Protein AF-A0A662NVF5-F1 (afdb_monomer_lite)

pLDDT: mean 87.71, std 10.78, range [48.75, 97.06]

Secondary structure (DSSP, 8-state):
--HHHHHHHHHHHTTTTS-HHHHHHHHHHHTT--HHHHHHHHHHHHHHHHHHHHHHTHHHHHHHHHHHHHHHHHHHHHHHHHHHHHHHHIIIIIHHHHHHHHT--

Radius of gyration: 16.6 Å; chains: 1; bounding box: 36×20×45 Å

Structure (mmCIF, N/CA/C/O backbone):
data_AF-A0A662NVF5-F1
#
_entry.id   AF-A0A662NVF5-F1
#
loop_
_atom_site.group_PDB
_atom_site.id
_atom_site.type_symbol
_atom_site.label_atom_id
_atom_site.label_alt_id
_atom_site.label_comp_id
_atom_site.label_asym_id
_atom_site.label_entity_id
_atom_site.label_seq_id
_atom_site.pdbx_PDB_ins_code
_atom_site.Cartn_x
_atom_site.Cartn_y
_atom_site.Cartn_z
_atom_site.occupancy
_atom_site.B_iso_or_equiv
_atom_site.auth_seq_id
_atom_site.auth_comp_id
_atom_site.auth_asym_id
_atom_site.auth_atom_id
_atom_site.pdbx_PDB_model_num
ATOM 1 N N . MET A 1 1 ? -0.398 2.066 -21.301 1.00 60.03 1 MET A N 1
ATOM 2 C CA . MET A 1 1 ? -1.695 1.835 -20.621 1.00 60.03 1 MET A CA 1
ATOM 3 C C . MET A 1 1 ? -1.914 2.969 -19.622 1.00 60.03 1 MET A C 1
ATOM 5 O O . MET A 1 1 ? -0.938 3.378 -19.012 1.00 60.03 1 MET A O 1
ATOM 9 N N . GLY A 1 2 ? -3.117 3.540 -19.500 1.00 81.75 2 GLY A N 1
ATOM 10 C CA . GLY A 1 2 ? -3.334 4.720 -18.645 1.00 81.75 2 GLY A CA 1
ATOM 11 C C . GLY A 1 2 ? -3.348 4.384 -17.150 1.00 81.75 2 GLY A C 1
ATOM 12 O O . GLY A 1 2 ? -3.944 3.382 -16.757 1.00 81.75 2 GLY A O 1
ATOM 13 N N . GLU A 1 3 ? -2.754 5.240 -16.315 1.00 81.56 3 GLU A N 1
ATOM 14 C CA . GLU A 1 3 ? -2.723 5.118 -14.843 1.00 81.56 3 GLU A CA 1
ATOM 15 C C . GLU A 1 3 ? -4.121 4.937 -14.225 1.00 81.56 3 GLU A C 1
ATOM 17 O O . GLU A 1 3 ? -4.287 4.229 -13.234 1.00 81.56 3 GLU A O 1
ATOM 22 N N . ILE A 1 4 ? -5.149 5.498 -14.869 1.00 89.19 4 ILE A N 1
ATOM 23 C CA . ILE A 1 4 ? -6.560 5.352 -14.488 1.00 89.19 4 ILE A CA 1
ATOM 24 C C . ILE A 1 4 ? -7.005 3.883 -14.516 1.00 89.19 4 ILE A C 1
ATOM 26 O O . ILE A 1 4 ? -7.738 3.446 -13.627 1.00 89.19 4 ILE A O 1
ATOM 30 N N . LEU A 1 5 ? -6.561 3.101 -15.508 1.00 91.94 5 LEU A N 1
ATOM 31 C CA . LEU A 1 5 ? -6.908 1.683 -15.596 1.00 91.94 5 LEU A CA 1
ATOM 32 C C . LEU A 1 5 ? -6.237 0.898 -14.469 1.00 91.94 5 LEU A C 1
ATOM 34 O O . LEU A 1 5 ? -6.914 0.144 -13.776 1.00 91.94 5 LEU A O 1
ATOM 38 N N . LEU A 1 6 ? -4.932 1.102 -14.260 1.00 93.00 6 LEU A N 1
ATOM 39 C CA . LEU A 1 6 ? -4.186 0.423 -13.196 1.00 93.00 6 LEU A CA 1
ATOM 40 C C . LEU A 1 6 ? -4.755 0.764 -11.815 1.00 93.00 6 LEU A C 1
ATOM 42 O O . LEU A 1 6 ? -4.940 -0.130 -10.995 1.00 93.00 6 LEU A O 1
ATOM 46 N N . GLY A 1 7 ? -5.110 2.030 -11.580 1.00 93.00 7 GLY A N 1
ATOM 47 C CA . GLY A 1 7 ? -5.758 2.458 -10.342 1.00 93.00 7 GLY A CA 1
ATOM 48 C C . GLY A 1 7 ? -7.153 1.859 -10.158 1.00 93.00 7 GLY A C 1
ATOM 49 O O . GLY A 1 7 ? -7.507 1.463 -9.050 1.00 93.00 7 GLY A O 1
ATOM 50 N N . SER A 1 8 ? -7.929 1.722 -11.238 1.00 94.12 8 SER A N 1
ATOM 51 C CA . SER A 1 8 ? -9.241 1.060 -11.193 1.00 94.12 8 SER A CA 1
ATOM 52 C C . SER A 1 8 ? -9.111 -0.430 -10.871 1.00 94.12 8 SER A C 1
ATOM 54 O O . SER A 1 8 ? -9.865 -0.947 -10.050 1.00 94.12 8 SER A O 1
ATOM 56 N N . VAL A 1 9 ? -8.129 -1.112 -11.473 1.00 94.94 9 VAL A N 1
ATOM 57 C CA . VAL A 1 9 ? -7.818 -2.520 -11.189 1.00 94.94 9 VAL A CA 1
ATOM 58 C C . VAL A 1 9 ? -7.362 -2.685 -9.741 1.00 94.94 9 VAL A C 1
ATOM 60 O O . VAL A 1 9 ? -7.940 -3.502 -9.031 1.00 94.94 9 VAL A O 1
ATOM 63 N N . GLN A 1 10 ? -6.407 -1.874 -9.271 1.00 95.38 10 GLN A N 1
ATOM 64 C CA . GLN A 1 10 ? -5.959 -1.891 -7.874 1.00 95.38 10 GLN A CA 1
ATOM 65 C C . GLN A 1 10 ? -7.140 -1.697 -6.920 1.00 95.38 10 GLN A C 1
ATOM 67 O O . GLN A 1 10 ? -7.341 -2.486 -6.002 1.00 95.38 10 GLN A O 1
ATOM 72 N N . GLY A 1 11 ? -7.955 -0.669 -7.169 1.00 94.00 11 GLY A N 1
ATOM 73 C CA . GLY A 1 11 ? -9.097 -0.327 -6.332 1.00 94.00 11 GLY A CA 1
ATOM 74 C C . GLY A 1 11 ? -10.188 -1.393 -6.317 1.00 94.00 11 GLY A C 1
ATOM 75 O O . GLY A 1 11 ? -10.837 -1.550 -5.291 1.00 94.00 11 GLY A O 1
ATOM 76 N N . ALA A 1 12 ? -10.400 -2.130 -7.409 1.00 94.94 12 ALA A N 1
ATOM 77 C CA . ALA A 1 12 ? -11.364 -3.227 -7.453 1.00 94.94 12 ALA A CA 1
ATOM 78 C C . ALA A 1 12 ? -10.831 -4.492 -6.763 1.00 94.94 12 ALA A C 1
ATOM 80 O O . ALA A 1 12 ? -11.550 -5.122 -5.987 1.00 94.94 12 ALA A O 1
ATOM 81 N N . LEU A 1 13 ? -9.574 -4.852 -7.038 1.00 95.94 13 LEU A N 1
ATOM 82 C CA . LEU A 1 13 ? -8.969 -6.089 -6.548 1.00 95.94 13 LEU A CA 1
ATOM 83 C C . LEU A 1 13 ? -8.608 -6.039 -5.063 1.00 95.94 13 LEU A C 1
ATOM 85 O O . LEU A 1 13 ? -8.589 -7.090 -4.439 1.00 95.94 13 LEU A O 1
ATOM 89 N N . GLU A 1 14 ? -8.390 -4.856 -4.481 1.00 94.31 14 GLU A N 1
ATOM 90 C CA . GLU A 1 14 ? -8.077 -4.703 -3.050 1.00 94.31 14 GLU A CA 1
ATOM 91 C C . GLU A 1 14 ? -9.126 -5.340 -2.120 1.00 94.31 14 GLU A C 1
ATOM 93 O O . GLU A 1 14 ? -8.819 -5.761 -1.008 1.00 94.31 14 GLU A O 1
ATOM 98 N N . TRP A 1 15 ? -10.381 -5.427 -2.563 1.00 92.31 15 TRP A N 1
ATOM 99 C CA . TRP A 1 15 ? -11.484 -5.943 -1.746 1.00 92.31 15 TRP A CA 1
ATOM 100 C C . TRP A 1 15 ? -11.695 -7.455 -1.879 1.00 92.31 15 TRP A C 1
ATOM 102 O O . TRP A 1 15 ? -12.578 -8.011 -1.225 1.00 92.31 15 TRP A O 1
ATOM 112 N N . ILE A 1 16 ? -10.918 -8.120 -2.735 1.00 93.31 16 ILE A N 1
ATOM 113 C CA . ILE A 1 16 ? -11.009 -9.554 -3.021 1.00 93.31 16 ILE A CA 1
ATOM 114 C C . ILE A 1 16 ? -9.675 -10.192 -2.597 1.00 93.31 16 ILE A C 1
ATOM 116 O O . ILE A 1 16 ? -8.637 -9.561 -2.771 1.00 93.31 16 ILE A O 1
ATOM 120 N N . PRO A 1 17 ? -9.646 -11.423 -2.042 1.00 88.62 17 PRO A N 1
ATOM 121 C CA . PRO A 1 17 ? -8.409 -12.076 -1.596 1.00 88.62 17 PRO A CA 1
ATOM 122 C C . PRO A 1 17 ? -7.560 -12.577 -2.776 1.00 88.62 17 PRO A C 1
ATOM 124 O O . PRO A 1 17 ? -7.358 -13.773 -2.977 1.00 88.62 17 PRO A O 1
ATOM 127 N N . VAL A 1 18 ? -7.066 -11.635 -3.569 1.00 88.44 18 VAL A N 1
ATOM 128 C CA . VAL A 1 18 ? -6.121 -11.815 -4.667 1.00 88.44 18 VAL A CA 1
ATOM 129 C C . VAL A 1 18 ? -4.979 -10.821 -4.469 1.00 88.44 18 VAL A C 1
ATOM 131 O O . VAL A 1 18 ? -5.175 -9.755 -3.893 1.00 88.44 18 VAL A O 1
ATOM 134 N N . SER A 1 19 ? -3.768 -11.149 -4.922 1.00 90.88 19 SER A N 1
ATOM 135 C CA . SER A 1 19 ? -2.634 -10.215 -4.846 1.00 90.88 19 SER A CA 1
ATOM 136 C C . SER A 1 19 ? -2.846 -9.060 -5.836 1.00 90.88 19 SER A C 1
ATOM 138 O O . SER A 1 19 ? -2.430 -9.145 -6.992 1.00 90.88 19 SER A O 1
ATOM 140 N N . SER A 1 20 ? -3.535 -8.000 -5.398 1.00 92.38 20 SER A N 1
ATOM 141 C CA . SER A 1 20 ? -3.855 -6.815 -6.209 1.00 92.38 20 SER A CA 1
ATOM 142 C C . SER A 1 20 ? -2.587 -6.185 -6.792 1.00 92.38 20 SER A C 1
ATOM 144 O O . SER A 1 20 ? -2.499 -5.968 -8.000 1.00 92.38 20 SER A O 1
ATOM 146 N N . GLU A 1 21 ? -1.561 -6.023 -5.958 1.00 92.25 21 GLU A N 1
ATOM 147 C CA . GLU A 1 21 ? -0.253 -5.488 -6.341 1.00 92.25 21 GLU A CA 1
ATOM 148 C C . GLU A 1 21 ? 0.430 -6.353 -7.407 1.00 92.25 21 GLU A C 1
ATOM 150 O O . GLU A 1 21 ? 0.942 -5.825 -8.391 1.00 92.25 21 GLU A O 1
ATOM 155 N N . GLY A 1 22 ? 0.388 -7.684 -7.267 1.00 91.31 22 GLY A N 1
ATOM 156 C CA . GLY A 1 22 ? 0.956 -8.606 -8.251 1.00 91.31 22 GLY A CA 1
ATOM 157 C C . GLY A 1 22 ? 0.278 -8.490 -9.617 1.00 91.31 22 GLY A C 1
ATOM 158 O O . GLY A 1 22 ? 0.952 -8.463 -10.645 1.00 91.31 22 GLY A O 1
ATOM 159 N N . VAL A 1 23 ? -1.049 -8.349 -9.641 1.00 94.06 23 VAL A N 1
ATOM 160 C CA . VAL A 1 23 ? -1.799 -8.143 -10.889 1.00 94.06 23 VAL A CA 1
ATOM 161 C C . VAL A 1 23 ? -1.446 -6.800 -11.531 1.00 94.06 23 VAL A C 1
ATOM 163 O O . VAL A 1 23 ? -1.215 -6.747 -12.739 1.00 94.06 23 VAL A O 1
ATOM 166 N N . VAL A 1 24 ? -1.342 -5.723 -10.747 1.00 94.81 24 VAL A N 1
ATOM 167 C CA . VAL A 1 24 ? -0.933 -4.406 -11.262 1.00 94.81 24 VAL A CA 1
ATOM 168 C C . VAL A 1 24 ? 0.494 -4.434 -11.808 1.00 94.81 24 VAL A C 1
ATOM 170 O O . VAL A 1 24 ? 0.736 -3.877 -12.878 1.00 94.81 24 VAL A O 1
ATOM 173 N N . VAL A 1 25 ? 1.417 -5.136 -11.142 1.00 93.38 25 VAL A N 1
ATOM 174 C CA . VAL A 1 25 ? 2.790 -5.338 -11.630 1.00 93.38 25 VAL A CA 1
ATOM 175 C C . VAL A 1 25 ? 2.794 -6.080 -12.966 1.00 93.38 25 VAL A C 1
ATOM 177 O O . VAL A 1 25 ? 3.441 -5.628 -13.907 1.00 93.38 25 VAL A O 1
ATOM 180 N N . LEU A 1 26 ? 2.040 -7.177 -13.086 1.00 93.00 26 LEU A N 1
ATOM 181 C CA . LEU A 1 26 ? 1.957 -7.958 -14.326 1.00 93.00 26 LEU A CA 1
ATOM 182 C C . LEU A 1 26 ? 1.399 -7.133 -15.490 1.00 93.00 26 LEU A C 1
ATOM 184 O O . LEU A 1 26 ? 1.982 -7.127 -16.574 1.00 93.00 26 LEU A O 1
ATOM 188 N N . ILE A 1 27 ? 0.309 -6.392 -15.264 1.00 94.00 27 ILE A N 1
ATOM 189 C CA . ILE A 1 27 ? -0.266 -5.505 -16.286 1.00 94.00 27 ILE A CA 1
ATOM 190 C C . ILE A 1 27 ? 0.727 -4.392 -16.645 1.00 94.00 27 ILE A C 1
ATOM 192 O O . ILE A 1 27 ? 0.845 -4.039 -17.819 1.00 94.00 27 ILE A O 1
ATOM 196 N N . GLY A 1 28 ? 1.452 -3.852 -15.661 1.00 92.69 28 GLY A N 1
ATOM 197 C CA . GLY A 1 28 ? 2.498 -2.850 -15.861 1.00 92.69 28 GLY A CA 1
ATOM 198 C C . GLY A 1 28 ? 3.619 -3.350 -16.771 1.00 92.69 28 GLY A C 1
ATOM 199 O O . GLY A 1 28 ? 3.925 -2.699 -17.769 1.00 92.69 28 GLY A O 1
ATOM 200 N N . ILE A 1 29 ? 4.160 -4.536 -16.489 1.00 92.12 29 ILE A N 1
ATOM 201 C CA . ILE A 1 29 ? 5.214 -5.168 -17.298 1.00 92.12 29 ILE A CA 1
ATOM 202 C C . ILE A 1 29 ? 4.711 -5.479 -18.711 1.00 92.12 29 ILE A C 1
ATOM 204 O O . ILE A 1 29 ? 5.375 -5.143 -19.688 1.00 92.12 29 ILE A O 1
ATOM 208 N N . TRP A 1 30 ? 3.503 -6.036 -18.857 1.00 91.94 30 TRP A N 1
ATOM 209 C CA . TRP A 1 30 ? 2.886 -6.246 -20.177 1.00 91.94 30 TRP A CA 1
ATOM 210 C C . TRP A 1 30 ? 2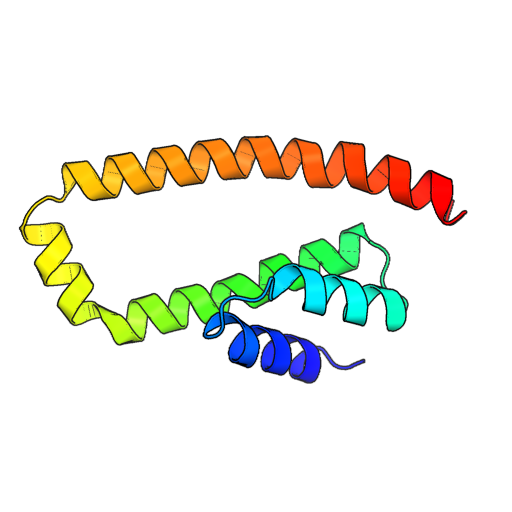.618 -4.947 -20.939 1.00 91.94 30 TRP A C 1
ATOM 212 O O . TRP A 1 30 ? 2.539 -4.954 -22.164 1.00 91.94 30 TRP A O 1
ATOM 222 N N . SER A 1 31 ? 2.500 -3.830 -20.224 1.00 90.00 31 SER A N 1
ATOM 223 C CA . SER A 1 31 ? 2.372 -2.494 -20.806 1.00 90.00 31 SER A CA 1
ATOM 224 C C . SER A 1 31 ? 3.721 -1.841 -21.129 1.00 90.00 31 SER A C 1
ATOM 226 O O . SER A 1 31 ? 3.722 -0.703 -21.597 1.00 90.00 31 SER A O 1
ATOM 228 N N . GLY A 1 32 ? 4.838 -2.536 -20.888 1.00 89.12 32 GLY A N 1
ATOM 229 C CA . GLY A 1 32 ? 6.196 -2.081 -21.187 1.00 89.12 32 GLY A CA 1
ATOM 230 C C . GLY A 1 32 ? 6.923 -1.378 -20.038 1.00 89.12 32 GLY A C 1
ATOM 231 O O . GLY A 1 32 ? 7.994 -0.830 -20.278 1.00 89.12 32 GLY A O 1
ATOM 232 N N . LEU A 1 33 ? 6.376 -1.366 -18.816 1.00 89.12 33 LEU A N 1
ATOM 233 C CA . LEU A 1 33 ? 7.107 -0.863 -17.648 1.00 89.12 33 LEU A CA 1
ATOM 234 C C . LEU A 1 33 ? 8.210 -1.846 -17.250 1.00 89.12 33 LEU A C 1
ATOM 236 O O . LEU A 1 33 ? 8.006 -3.063 -17.273 1.00 89.12 33 LEU A O 1
ATOM 240 N N . SER A 1 34 ? 9.351 -1.327 -16.803 1.00 88.56 34 SER A N 1
ATOM 241 C CA . SER A 1 34 ? 10.329 -2.156 -16.097 1.00 88.56 34 SER A CA 1
ATOM 242 C C . SER A 1 34 ? 9.722 -2.708 -14.802 1.00 88.56 34 SER A C 1
ATOM 244 O O . SER A 1 34 ? 8.779 -2.148 -14.236 1.00 88.56 34 SER A O 1
ATOM 246 N N . TYR A 1 35 ? 10.270 -3.807 -14.287 1.00 86.06 35 TYR A N 1
ATOM 247 C CA . TYR A 1 35 ? 9.787 -4.409 -13.041 1.00 86.06 35 TYR A CA 1
ATOM 248 C C . TYR A 1 35 ? 9.808 -3.421 -11.858 1.00 86.06 35 TYR A C 1
ATOM 250 O O . TYR A 1 35 ? 8.868 -3.364 -11.063 1.00 86.06 35 TYR A O 1
ATOM 258 N N . THR A 1 36 ? 10.864 -2.609 -11.757 1.00 86.75 36 THR A N 1
ATOM 259 C CA . THR A 1 36 ? 11.026 -1.600 -10.701 1.00 86.75 36 THR A CA 1
ATOM 260 C C . THR A 1 36 ? 9.993 -0.482 -10.812 1.00 86.75 36 THR A C 1
ATOM 262 O O . THR A 1 36 ? 9.438 -0.068 -9.790 1.00 86.75 36 THR A O 1
ATOM 265 N N . GLU A 1 37 ? 9.693 -0.021 -12.028 1.00 89.06 37 GLU A N 1
ATOM 266 C CA . GLU A 1 37 ? 8.618 0.942 -12.287 1.00 89.06 37 GLU A CA 1
ATOM 267 C C . GLU A 1 37 ? 7.255 0.336 -11.960 1.00 89.06 37 GLU A C 1
ATOM 269 O O . GLU A 1 37 ? 6.496 0.931 -11.203 1.00 89.06 37 GLU A O 1
ATOM 274 N N . ALA A 1 38 ? 6.972 -0.879 -12.436 1.00 90.75 38 ALA A N 1
ATOM 275 C CA . ALA A 1 38 ? 5.698 -1.556 -12.221 1.00 90.75 38 ALA A CA 1
ATOM 276 C C . ALA A 1 38 ? 5.397 -1.774 -10.726 1.00 90.75 38 ALA A C 1
ATOM 278 O O . ALA A 1 38 ? 4.283 -1.500 -10.275 1.00 90.75 38 ALA A O 1
ATOM 279 N N . ILE A 1 39 ? 6.392 -2.190 -9.932 1.00 90.38 39 ILE A N 1
ATOM 280 C CA . ILE A 1 39 ? 6.266 -2.287 -8.467 1.00 90.38 39 ILE A CA 1
ATOM 281 C C . ILE A 1 39 ? 6.060 -0.921 -7.826 1.00 90.38 39 ILE A C 1
ATOM 283 O O . ILE A 1 39 ? 5.211 -0.774 -6.946 1.00 90.38 39 ILE A O 1
ATOM 287 N N . SER A 1 40 ? 6.824 0.085 -8.247 1.00 89.69 40 SER A N 1
ATOM 288 C CA . SER A 1 40 ? 6.697 1.436 -7.694 1.00 89.69 40 SER A CA 1
ATOM 289 C C . SER A 1 40 ? 5.312 2.023 -7.974 1.00 89.69 40 SER A C 1
ATOM 291 O O . SER A 1 40 ? 4.723 2.657 -7.095 1.00 89.69 40 SER A O 1
ATOM 293 N N . THR A 1 41 ? 4.752 1.748 -9.155 1.00 92.06 41 THR A N 1
ATOM 294 C CA . THR A 1 41 ? 3.379 2.095 -9.526 1.00 92.06 41 THR A CA 1
ATOM 295 C C . THR A 1 41 ? 2.366 1.332 -8.676 1.00 92.06 41 THR A C 1
ATOM 297 O O . THR A 1 41 ? 1.482 1.964 -8.106 1.00 92.06 41 THR A O 1
ATOM 300 N N . ALA A 1 42 ? 2.502 0.010 -8.522 1.00 92.31 42 ALA A N 1
ATOM 301 C CA . ALA A 1 42 ? 1.586 -0.795 -7.709 1.00 92.31 42 ALA A CA 1
ATOM 302 C C . ALA A 1 42 ? 1.523 -0.315 -6.248 1.00 92.31 42 ALA A C 1
ATOM 304 O O . ALA A 1 42 ? 0.437 -0.060 -5.728 1.00 92.31 42 ALA A O 1
ATOM 305 N N . LEU A 1 43 ? 2.681 -0.079 -5.621 1.00 90.62 43 LEU A N 1
ATOM 306 C CA . LEU A 1 43 ? 2.766 0.447 -4.253 1.00 90.62 43 LEU A CA 1
ATOM 307 C C . LEU A 1 43 ? 2.150 1.848 -4.132 1.00 90.62 43 LEU A C 1
ATOM 309 O O . LEU A 1 43 ? 1.438 2.139 -3.171 1.00 90.62 43 LEU A O 1
ATOM 313 N N . SER A 1 44 ? 2.397 2.716 -5.117 1.00 92.44 44 SER A N 1
ATOM 314 C CA . SER A 1 44 ? 1.809 4.061 -5.154 1.00 92.44 44 SER A CA 1
ATOM 315 C C . SER A 1 44 ? 0.283 4.012 -5.259 1.00 92.44 44 SER A C 1
ATOM 317 O O . SER A 1 44 ? -0.407 4.774 -4.583 1.00 92.44 44 SER A O 1
ATOM 319 N N . LEU A 1 45 ? -0.253 3.095 -6.069 1.00 93.44 45 LEU A N 1
ATOM 320 C CA . LEU A 1 45 ? -1.693 2.921 -6.272 1.00 93.44 45 LEU A CA 1
ATOM 321 C C . LEU A 1 45 ? -2.396 2.238 -5.090 1.00 93.44 45 LEU A C 1
ATOM 323 O O . LEU A 1 45 ? -3.601 2.425 -4.916 1.00 93.44 45 LEU A O 1
ATOM 327 N N . HIS A 1 46 ? -1.668 1.488 -4.263 1.00 93.12 46 HIS A N 1
ATOM 328 C CA . HIS A 1 46 ? -2.206 0.871 -3.049 1.00 93.12 46 HIS A CA 1
ATOM 329 C C . HIS A 1 46 ? -2.446 1.894 -1.916 1.00 93.12 46 HIS A C 1
ATOM 331 O O . HIS A 1 46 ? -3.351 1.736 -1.097 1.00 93.12 46 HIS A O 1
ATOM 337 N N . LEU A 1 47 ? -1.710 3.012 -1.873 1.00 92.75 47 LEU A N 1
ATOM 338 C CA . LEU A 1 47 ? -1.914 4.037 -0.835 1.00 92.75 47 LEU A CA 1
ATOM 339 C C . LEU A 1 47 ? -3.350 4.617 -0.817 1.00 92.75 47 LEU A C 1
ATOM 341 O O . LEU A 1 47 ? -3.961 4.655 0.258 1.00 92.75 47 LEU A O 1
ATOM 345 N N . PRO A 1 48 ? -3.944 5.038 -1.955 1.00 93.50 48 PRO A N 1
ATOM 346 C CA . PRO A 1 48 ? -5.334 5.488 -2.003 1.00 93.50 48 PRO A CA 1
ATOM 347 C C . PRO A 1 48 ? -6.366 4.464 -1.515 1.00 93.50 48 PRO A C 1
ATOM 349 O O . PRO A 1 48 ? -7.345 4.860 -0.876 1.00 93.50 48 PRO A O 1
ATOM 352 N N . SER A 1 49 ? -6.182 3.165 -1.782 1.00 92.94 49 SER A N 1
ATOM 353 C CA . SER A 1 49 ? -7.128 2.137 -1.328 1.00 92.94 49 SER A CA 1
ATOM 354 C C . SER A 1 49 ? -7.056 1.947 0.191 1.00 92.94 49 SER A C 1
ATOM 356 O O . SER A 1 49 ? -8.099 1.907 0.851 1.00 92.94 49 SER A O 1
ATOM 358 N N . GLY A 1 50 ? -5.853 1.994 0.773 1.00 92.88 50 GLY A N 1
ATOM 359 C CA . GLY A 1 50 ? -5.659 2.049 2.224 1.00 92.88 50 GLY A CA 1
ATOM 360 C C . GLY A 1 50 ? -6.322 3.275 2.868 1.00 92.88 50 GLY A C 1
ATOM 361 O O . GLY A 1 50 ? -7.035 3.155 3.867 1.00 92.88 50 GLY A O 1
ATOM 362 N N . ILE A 1 51 ? -6.174 4.461 2.267 1.00 95.25 51 ILE A N 1
ATOM 363 C CA . ILE A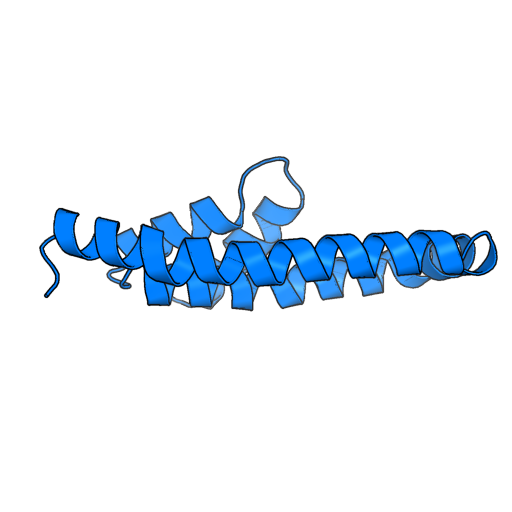 1 51 ? -6.850 5.686 2.733 1.00 95.25 51 ILE A CA 1
ATOM 364 C C . ILE A 1 51 ? -8.375 5.536 2.646 1.00 95.25 51 ILE A C 1
ATOM 366 O O . ILE A 1 51 ? -9.085 5.908 3.583 1.00 95.25 51 ILE A O 1
ATOM 370 N N . SER A 1 52 ? -8.891 4.958 1.558 1.00 95.12 52 SER A N 1
ATOM 371 C CA . SER A 1 52 ? -10.322 4.685 1.391 1.00 95.12 52 SER A CA 1
ATOM 372 C C . SER A 1 52 ? -10.861 3.793 2.516 1.00 95.12 52 SER A C 1
ATOM 374 O O . SER A 1 52 ? -11.881 4.122 3.133 1.00 95.12 52 SER A O 1
ATOM 376 N N . ALA A 1 53 ? -10.134 2.728 2.873 1.00 94.12 53 ALA A N 1
ATOM 377 C CA . ALA A 1 53 ? -10.478 1.858 3.996 1.00 94.12 53 ALA A CA 1
ATOM 378 C C . ALA A 1 53 ? -10.488 2.619 5.336 1.00 94.12 53 ALA A C 1
ATOM 380 O O . ALA A 1 53 ? -11.463 2.530 6.089 1.00 94.12 53 ALA A O 1
ATOM 381 N N . LEU A 1 54 ? -9.466 3.442 5.609 1.00 94.94 54 LEU A N 1
ATOM 382 C CA . LEU A 1 54 ? -9.393 4.268 6.823 1.00 94.94 54 LEU A CA 1
ATOM 383 C C . LEU A 1 54 ? -10.564 5.251 6.928 1.00 94.94 54 LEU A C 1
ATOM 385 O O . LEU A 1 54 ? -11.176 5.385 7.991 1.00 94.94 54 LEU A O 1
ATOM 389 N N . VAL A 1 55 ? -10.913 5.924 5.829 1.00 97.06 55 VAL A N 1
ATOM 390 C CA . VAL A 1 55 ? -12.051 6.850 5.790 1.00 97.06 55 VAL A CA 1
ATOM 391 C C . VAL A 1 55 ? -13.356 6.092 6.005 1.00 97.06 55 VAL A C 1
ATOM 393 O O . VAL A 1 55 ? -14.185 6.520 6.817 1.00 97.06 55 VAL A O 1
ATOM 396 N N . ARG A 1 56 ? -13.556 4.958 5.325 1.00 96.19 56 ARG A N 1
ATOM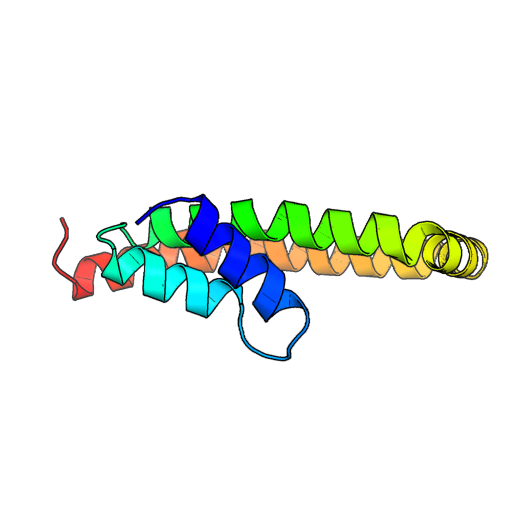 397 C CA . ARG A 1 56 ? -14.772 4.143 5.435 1.00 96.19 56 ARG A CA 1
ATOM 398 C C . ARG A 1 56 ? -14.977 3.600 6.847 1.00 96.19 56 ARG A C 1
ATOM 400 O O . ARG A 1 56 ? -16.112 3.634 7.322 1.00 96.19 56 ARG A O 1
ATOM 407 N N . MET A 1 57 ? -13.896 3.171 7.500 1.00 95.44 57 MET A N 1
ATOM 408 C CA . MET A 1 57 ? -13.890 2.538 8.825 1.00 95.44 57 MET A CA 1
ATOM 409 C C . MET A 1 57 ? -13.528 3.501 9.966 1.00 95.44 57 MET A C 1
ATOM 411 O O . MET A 1 57 ? -13.183 3.086 11.072 1.00 95.44 57 MET A O 1
ATOM 415 N N . ARG A 1 58 ? -13.593 4.817 9.735 1.00 96.12 58 ARG A N 1
ATOM 416 C CA . ARG A 1 58 ? -13.163 5.836 10.711 1.00 96.12 58 ARG A CA 1
ATOM 417 C C . ARG A 1 58 ? -13.878 5.766 12.064 1.00 96.12 58 ARG A C 1
ATOM 419 O O . ARG A 1 58 ? -13.359 6.281 13.053 1.00 96.12 58 ARG A O 1
ATOM 426 N N . ARG A 1 59 ? -15.093 5.208 12.130 1.00 96.62 59 ARG A N 1
ATOM 427 C CA . ARG A 1 59 ? -15.862 5.099 13.385 1.00 96.62 59 ARG A CA 1
ATOM 428 C C . ARG A 1 59 ? -15.409 3.878 14.180 1.00 96.62 59 ARG A C 1
ATOM 430 O O . ARG A 1 59 ? -15.124 3.995 15.368 1.00 96.62 59 ARG A O 1
ATOM 437 N N . GLU A 1 60 ? -15.286 2.755 13.496 1.00 95.56 60 GLU A N 1
ATOM 438 C CA . GLU A 1 60 ? -14.799 1.469 13.974 1.00 95.56 60 GLU A CA 1
ATOM 439 C C . GLU A 1 60 ? -13.359 1.605 14.467 1.00 95.56 60 GLU A C 1
ATOM 441 O O . GLU A 1 60 ? -13.052 1.218 15.592 1.00 95.56 60 GLU A O 1
ATOM 446 N N . LEU A 1 61 ? -12.508 2.284 13.693 1.00 94.19 61 LEU A N 1
ATOM 447 C CA . LEU A 1 61 ? -11.132 2.588 14.068 1.00 94.19 61 LEU A CA 1
ATOM 448 C C . LEU A 1 61 ? -11.070 3.356 15.394 1.00 94.19 61 LEU A C 1
ATOM 450 O O . LEU A 1 61 ? -10.312 2.985 16.285 1.00 94.19 61 LEU A O 1
ATOM 454 N N . ARG A 1 62 ? -11.913 4.381 15.588 1.00 94.75 62 ARG A N 1
ATOM 455 C CA . ARG A 1 62 ? -11.966 5.114 16.868 1.00 94.75 62 ARG A CA 1
ATOM 456 C C . ARG A 1 62 ? -12.402 4.234 18.037 1.00 94.75 62 ARG A C 1
ATOM 458 O O . ARG A 1 62 ? -11.874 4.401 19.133 1.00 94.75 62 ARG A O 1
ATOM 465 N N . LEU A 1 63 ? -13.357 3.328 17.830 1.00 95.69 63 LEU A N 1
ATOM 466 C CA . LEU A 1 63 ? -13.807 2.400 18.872 1.00 95.69 63 LEU A CA 1
ATOM 467 C C . LEU A 1 63 ? -12.687 1.436 19.273 1.00 95.69 63 LEU A C 1
ATOM 469 O O . LEU A 1 63 ? -12.419 1.242 20.457 1.00 95.69 63 LEU A O 1
ATOM 473 N N . ILE A 1 64 ? -12.005 0.879 18.278 1.00 94.19 64 ILE A N 1
ATOM 474 C CA . ILE A 1 64 ? -10.934 -0.095 18.453 1.00 94.19 64 ILE A CA 1
ATOM 475 C C . ILE A 1 64 ? -9.708 0.545 19.129 1.00 94.19 64 ILE A C 1
ATOM 477 O O . ILE A 1 64 ? -9.176 -0.007 20.096 1.00 94.19 64 ILE A O 1
ATOM 481 N N . LEU A 1 65 ? -9.311 1.746 18.692 1.00 93.12 65 LEU A N 1
ATOM 482 C CA . LEU A 1 65 ? -8.197 2.492 19.284 1.00 93.12 65 LEU A CA 1
ATOM 483 C C . LEU A 1 65 ? -8.481 2.907 20.731 1.00 93.12 65 LEU A C 1
ATOM 485 O O . LEU A 1 65 ? -7.589 2.819 21.566 1.00 93.12 65 LEU A O 1
ATOM 489 N N . ARG A 1 66 ? -9.717 3.300 21.069 1.00 94.31 66 ARG A N 1
ATOM 490 C CA . ARG A 1 66 ? -10.091 3.596 22.465 1.00 94.31 66 ARG A CA 1
ATOM 491 C C . ARG A 1 66 ? -10.021 2.371 23.370 1.00 94.31 66 ARG A C 1
ATOM 493 O O . ARG A 1 66 ? -9.770 2.520 24.559 1.00 94.31 66 ARG A O 1
ATOM 500 N N . ARG A 1 67 ? -10.266 1.179 22.820 1.00 94.06 67 ARG A N 1
ATOM 501 C CA . ARG A 1 67 ? -10.274 -0.064 23.590 1.00 94.06 67 ARG A CA 1
ATOM 502 C C . ARG A 1 67 ? -8.866 -0.547 23.919 1.00 94.06 67 ARG A C 1
ATOM 504 O O . ARG A 1 67 ? -8.635 -0.909 25.060 1.00 94.06 67 ARG A O 1
ATOM 511 N N . ASN A 1 68 ? -7.954 -0.568 22.942 1.00 93.50 68 ASN A N 1
ATOM 512 C CA . ASN A 1 68 ? -6.600 -1.115 23.114 1.00 93.50 68 ASN A CA 1
ATOM 513 C C . ASN A 1 68 ? -5.563 -0.408 22.221 1.00 93.50 68 ASN A C 1
ATOM 515 O O . ASN A 1 68 ? -4.925 -1.042 21.383 1.00 93.50 68 ASN A O 1
ATOM 519 N N . PHE A 1 69 ? -5.380 0.904 22.390 1.00 93.50 69 PHE A N 1
ATOM 520 C CA . PHE A 1 69 ? -4.473 1.712 21.562 1.00 93.50 69 PHE A CA 1
ATOM 521 C C . PHE A 1 69 ? -3.070 1.101 21.409 1.00 93.50 69 PHE A C 1
ATOM 523 O O . PHE A 1 69 ? -2.604 0.897 20.289 1.00 93.50 69 PHE A O 1
ATOM 530 N N . SER A 1 70 ? -2.424 0.749 22.526 1.00 94.94 70 SER A N 1
ATOM 531 C CA . SER A 1 70 ? -1.040 0.256 22.535 1.00 94.94 70 SER A CA 1
ATOM 532 C C . SER A 1 70 ? -0.858 -1.031 21.732 1.00 94.94 70 SER A C 1
ATOM 534 O O . SER A 1 70 ? 0.161 -1.193 21.070 1.00 94.94 70 SER A O 1
ATOM 536 N N . TYR A 1 71 ? -1.853 -1.924 21.742 1.00 95.38 71 TYR A N 1
ATOM 537 C CA . TYR A 1 71 ? -1.807 -3.170 20.974 1.00 95.38 71 TYR A CA 1
ATOM 538 C C . TYR A 1 71 ? -1.782 -2.899 19.464 1.00 95.38 71 TYR A C 1
ATOM 540 O O . TYR A 1 71 ? -0.922 -3.420 18.758 1.00 95.38 71 TYR A O 1
ATOM 548 N N . TYR A 1 72 ? -2.679 -2.041 18.970 1.00 94.62 72 TYR A N 1
ATOM 549 C CA . TYR A 1 72 ? -2.736 -1.709 17.542 1.00 94.62 72 TYR A CA 1
ATOM 550 C C . TYR A 1 72 ? -1.538 -0.877 17.086 1.00 94.62 72 TYR A C 1
ATOM 552 O O . TYR A 1 72 ? -1.083 -1.043 15.958 1.00 94.62 72 TYR A O 1
ATOM 560 N N . MET A 1 73 ? -0.991 -0.024 17.957 1.00 94.19 73 MET A N 1
ATOM 561 C CA . MET A 1 73 ? 0.258 0.686 17.672 1.00 94.19 73 MET A CA 1
ATOM 562 C C . MET A 1 73 ? 1.444 -0.265 17.571 1.00 94.19 73 MET A C 1
ATOM 564 O O . MET A 1 73 ? 2.198 -0.174 16.608 1.00 94.19 73 MET A O 1
ATOM 568 N N . LEU A 1 74 ? 1.576 -1.220 18.496 1.00 95.31 74 LEU A N 1
ATOM 569 C CA . LEU A 1 74 ? 2.620 -2.238 18.413 1.00 95.31 74 LEU A CA 1
ATOM 570 C C . LEU A 1 74 ? 2.487 -3.062 17.124 1.00 95.31 74 LEU A C 1
ATOM 572 O O . LEU A 1 74 ? 3.475 -3.238 16.418 1.00 95.31 74 LEU A O 1
ATOM 576 N N . ALA A 1 75 ? 1.274 -3.508 16.783 1.00 94.94 75 ALA A N 1
ATOM 577 C CA . ALA A 1 75 ? 1.019 -4.235 15.540 1.00 94.94 75 ALA A CA 1
ATOM 578 C C . ALA A 1 75 ? 1.425 -3.412 14.304 1.00 94.94 75 ALA A C 1
ATOM 580 O O . ALA A 1 75 ? 2.156 -3.913 13.455 1.00 94.94 75 ALA A O 1
ATOM 581 N N . LEU A 1 76 ? 1.034 -2.133 14.239 1.00 93.81 76 LEU A N 1
ATOM 582 C CA . LEU A 1 76 ? 1.391 -1.239 13.135 1.00 93.81 76 LEU A CA 1
ATOM 583 C C . LEU A 1 76 ? 2.910 -1.043 13.019 1.00 93.81 76 LEU A C 1
ATOM 585 O O . LEU A 1 76 ? 3.451 -1.079 11.915 1.00 93.81 76 LEU A O 1
ATOM 589 N N . MET A 1 77 ? 3.604 -0.865 14.147 1.00 94.94 77 MET A N 1
ATOM 590 C CA . MET A 1 77 ? 5.062 -0.728 14.171 1.00 94.94 77 MET A CA 1
ATOM 591 C C . MET A 1 77 ? 5.749 -2.002 13.680 1.00 94.94 77 MET A C 1
ATOM 593 O O . MET A 1 77 ? 6.647 -1.921 12.846 1.00 94.94 77 MET A O 1
ATOM 597 N N . LEU A 1 78 ? 5.310 -3.174 14.145 1.00 95.88 78 LEU A N 1
ATOM 598 C CA . LEU A 1 78 ? 5.871 -4.455 13.717 1.00 95.88 78 LEU A CA 1
ATOM 599 C C . LEU A 1 78 ? 5.655 -4.688 12.218 1.00 95.88 78 LEU A C 1
ATOM 601 O O . LEU A 1 78 ? 6.613 -5.000 11.512 1.00 95.88 78 LEU A O 1
ATOM 605 N N . THR A 1 79 ? 4.437 -4.470 11.711 1.00 93.25 79 THR A N 1
ATOM 606 C CA . THR A 1 79 ? 4.145 -4.583 10.274 1.00 93.25 79 THR A CA 1
ATOM 607 C C . THR A 1 79 ? 4.977 -3.594 9.458 1.00 93.25 79 THR A C 1
ATOM 609 O O . THR A 1 79 ? 5.553 -3.981 8.444 1.00 93.25 79 THR A O 1
ATOM 612 N N . GLY A 1 80 ? 5.107 -2.343 9.912 1.00 91.50 80 GLY A N 1
ATOM 613 C CA . GLY A 1 80 ? 5.913 -1.322 9.242 1.00 91.50 80 GLY A CA 1
ATOM 614 C C . GLY A 1 80 ? 7.404 -1.666 9.192 1.00 91.50 80 GLY A C 1
ATOM 615 O O . GLY A 1 80 ? 8.026 -1.538 8.139 1.00 91.50 80 GLY A O 1
ATOM 616 N N . ILE A 1 81 ? 7.975 -2.159 10.296 1.00 93.19 81 ILE A N 1
ATOM 617 C CA . ILE A 1 81 ? 9.374 -2.607 10.347 1.00 93.19 81 ILE A CA 1
ATOM 618 C C . ILE A 1 81 ? 9.587 -3.747 9.350 1.00 93.19 81 ILE A C 1
ATOM 620 O O . ILE A 1 81 ? 10.462 -3.646 8.491 1.00 93.19 81 ILE A O 1
ATOM 624 N N . VAL A 1 82 ? 8.761 -4.796 9.411 1.00 92.69 82 VAL A N 1
ATOM 625 C CA . VAL A 1 82 ? 8.857 -5.938 8.488 1.00 92.69 82 VAL A CA 1
ATOM 626 C C . VAL A 1 82 ? 8.742 -5.473 7.036 1.00 92.69 82 VAL A C 1
ATOM 628 O O . VAL A 1 82 ? 9.565 -5.865 6.213 1.00 92.69 82 VAL A O 1
ATOM 631 N N . ALA A 1 83 ? 7.796 -4.583 6.728 1.00 88.31 83 ALA A N 1
ATOM 632 C CA . ALA A 1 83 ? 7.610 -4.047 5.383 1.00 88.31 83 ALA A CA 1
ATOM 633 C C . ALA A 1 83 ? 8.841 -3.278 4.869 1.00 88.31 83 ALA A C 1
ATOM 635 O O . ALA A 1 83 ? 9.232 -3.460 3.718 1.00 88.31 83 ALA A O 1
ATOM 636 N N . ILE A 1 84 ? 9.496 -2.462 5.705 1.00 87.88 84 ILE A N 1
ATOM 637 C CA . ILE A 1 84 ? 10.717 -1.729 5.324 1.00 87.88 84 ILE A CA 1
ATOM 638 C C . ILE A 1 84 ? 11.854 -2.699 4.976 1.00 87.88 84 ILE A C 1
ATOM 640 O O . ILE A 1 84 ? 12.522 -2.525 3.952 1.00 87.88 84 ILE A O 1
ATOM 644 N N . PHE A 1 85 ? 12.060 -3.731 5.800 1.00 88.38 85 PHE A N 1
ATOM 645 C CA . PHE A 1 85 ? 13.072 -4.757 5.538 1.00 88.38 85 PHE A CA 1
ATOM 646 C C . PHE A 1 85 ? 12.760 -5.540 4.260 1.00 88.38 85 PHE A C 1
ATOM 648 O O . PHE A 1 85 ? 13.632 -5.700 3.403 1.00 88.38 85 PHE A O 1
ATOM 655 N N . LEU A 1 86 ? 11.506 -5.965 4.095 1.00 85.94 86 LEU A N 1
ATOM 656 C CA . LEU A 1 86 ? 11.070 -6.734 2.936 1.00 85.94 86 LEU A CA 1
ATOM 657 C C . LEU A 1 86 ? 11.192 -5.923 1.641 1.00 85.94 86 LEU A C 1
ATOM 659 O O . LEU A 1 86 ? 11.684 -6.433 0.638 1.00 85.94 86 LEU A O 1
ATOM 663 N N . ARG A 1 87 ? 10.823 -4.635 1.666 1.00 81.75 87 ARG A N 1
ATOM 664 C CA . ARG A 1 87 ? 10.935 -3.733 0.512 1.00 81.75 87 ARG A CA 1
ATOM 665 C C . ARG A 1 87 ? 12.365 -3.671 -0.015 1.00 81.75 87 ARG A C 1
ATOM 667 O O . ARG A 1 87 ? 12.567 -3.677 -1.227 1.00 81.75 87 ARG A O 1
ATOM 674 N N . ARG A 1 88 ? 13.358 -3.609 0.878 1.00 77.81 88 ARG A N 1
ATOM 675 C CA . ARG A 1 88 ? 14.772 -3.585 0.482 1.00 77.81 88 ARG A CA 1
ATOM 676 C C . ARG A 1 88 ? 15.154 -4.860 -0.272 1.00 77.81 88 ARG A C 1
ATOM 678 O O . ARG A 1 88 ? 15.795 -4.759 -1.311 1.00 77.81 88 ARG A O 1
ATOM 685 N N . TYR A 1 89 ? 14.726 -6.018 0.222 1.00 77.94 89 TYR A N 1
ATOM 686 C CA . TYR A 1 89 ? 14.988 -7.315 -0.402 1.00 77.94 89 TYR A CA 1
ATOM 687 C C . TYR A 1 89 ? 14.297 -7.448 -1.770 1.00 77.94 89 TYR A C 1
ATOM 689 O O . TYR A 1 89 ? 14.934 -7.752 -2.775 1.00 77.94 89 TYR A O 1
ATOM 697 N N . VAL A 1 90 ? 13.001 -7.131 -1.836 1.00 74.19 90 VAL A N 1
ATOM 698 C CA . VAL A 1 90 ? 12.186 -7.268 -3.055 1.00 74.19 90 VAL A CA 1
ATOM 699 C C . VAL A 1 90 ? 12.649 -6.324 -4.168 1.00 74.19 90 VAL A C 1
ATOM 701 O O . VAL A 1 90 ? 12.712 -6.729 -5.325 1.00 74.19 90 VAL A O 1
ATOM 704 N N . ILE A 1 91 ? 12.992 -5.074 -3.853 1.00 69.38 91 ILE A N 1
ATOM 705 C CA . ILE A 1 91 ? 13.402 -4.114 -4.887 1.00 69.38 91 ILE A CA 1
ATOM 706 C C . ILE A 1 91 ? 14.838 -4.378 -5.354 1.00 69.38 91 ILE A C 1
ATOM 708 O O . ILE A 1 91 ? 15.095 -4.326 -6.554 1.00 69.38 91 ILE A O 1
ATOM 712 N N . LEU A 1 92 ? 15.771 -4.657 -4.435 1.00 69.38 92 LEU A N 1
ATOM 713 C CA . LEU A 1 92 ? 17.192 -4.766 -4.783 1.00 69.38 92 LEU A CA 1
ATOM 714 C C . LEU A 1 92 ? 17.583 -6.154 -5.290 1.00 69.38 92 LEU A C 1
ATOM 716 O O . LEU A 1 92 ? 18.329 -6.247 -6.259 1.00 69.38 92 LEU A O 1
ATOM 720 N N . GLU A 1 93 ? 17.110 -7.228 -4.656 1.00 71.44 93 GLU A N 1
ATOM 721 C CA . GLU A 1 93 ? 17.535 -8.584 -5.020 1.00 71.44 93 GLU A CA 1
ATOM 722 C C . GLU A 1 93 ? 16.644 -9.177 -6.106 1.00 71.44 93 GLU A C 1
ATOM 724 O O . GLU A 1 93 ? 17.142 -9.659 -7.122 1.00 71.44 93 GLU A O 1
ATOM 729 N N . LEU A 1 94 ? 15.321 -9.113 -5.942 1.00 70.38 94 LEU A N 1
ATOM 730 C CA . LEU A 1 94 ? 14.409 -9.707 -6.923 1.00 70.38 94 LEU A CA 1
ATOM 731 C C . LEU A 1 94 ? 14.390 -8.903 -8.232 1.00 70.38 94 LEU A C 1
ATOM 733 O O . LEU A 1 94 ? 14.400 -9.494 -9.309 1.00 70.38 94 LEU A O 1
ATOM 737 N N . GLY A 1 95 ? 14.457 -7.569 -8.142 1.00 67.50 95 GLY A N 1
ATOM 738 C CA . GLY A 1 95 ? 14.549 -6.688 -9.308 1.00 67.50 95 GLY A CA 1
ATOM 739 C C . GLY A 1 95 ? 15.816 -6.901 -10.138 1.00 67.50 95 GLY A C 1
ATOM 740 O O . GLY A 1 95 ? 15.722 -7.063 -11.352 1.00 67.50 95 GLY A O 1
ATOM 741 N N . ASN A 1 96 ? 16.990 -6.988 -9.500 1.00 67.81 96 ASN A N 1
ATOM 742 C CA . ASN A 1 96 ? 18.242 -7.254 -10.219 1.00 67.81 96 ASN A CA 1
ATOM 743 C C . ASN A 1 96 ? 18.247 -8.629 -10.891 1.00 67.81 96 ASN A C 1
ATOM 745 O O . ASN A 1 96 ? 18.676 -8.740 -12.037 1.00 67.81 96 ASN A O 1
ATOM 749 N N . ASN A 1 97 ? 17.749 -9.663 -10.208 1.00 69.44 97 ASN A N 1
ATOM 750 C CA . ASN A 1 97 ? 17.674 -11.004 -10.783 1.00 69.44 97 ASN A CA 1
ATOM 751 C C . ASN A 1 97 ? 16.725 -11.042 -11.990 1.00 69.44 97 ASN A C 1
ATOM 753 O O . ASN A 1 97 ? 17.086 -11.582 -13.030 1.00 69.44 97 ASN A O 1
ATOM 757 N N . LEU A 1 98 ? 15.543 -10.427 -11.894 1.00 65.50 98 LEU A N 1
ATOM 758 C CA . LEU A 1 98 ? 14.582 -10.388 -13.000 1.00 65.50 98 LEU A CA 1
ATOM 759 C C . LEU A 1 98 ? 15.088 -9.582 -14.201 1.00 65.50 98 LEU A C 1
ATOM 761 O O . LEU A 1 98 ? 14.910 -10.038 -15.326 1.00 65.50 98 LEU A O 1
ATOM 765 N N . ASN A 1 99 ? 15.773 -8.455 -13.988 1.00 65.31 99 ASN A N 1
ATOM 766 C CA . ASN A 1 99 ? 16.396 -7.696 -15.080 1.00 65.31 99 ASN A CA 1
ATOM 767 C C . ASN A 1 99 ? 17.490 -8.515 -15.792 1.00 65.31 99 ASN A C 1
ATOM 769 O O . ASN A 1 99 ? 17.566 -8.507 -17.020 1.00 65.31 99 ASN A O 1
ATOM 773 N N . LEU A 1 100 ? 18.283 -9.286 -15.034 1.00 61.28 100 LEU A N 1
ATOM 774 C CA . LEU A 1 100 ? 19.255 -10.249 -15.569 1.00 61.28 100 LEU A CA 1
ATOM 775 C C . LEU A 1 100 ? 18.587 -11.359 -16.397 1.00 61.28 100 LEU A C 1
ATOM 777 O O . LEU A 1 100 ? 19.104 -11.723 -17.450 1.00 61.28 100 LEU A O 1
ATOM 781 N N . PHE A 1 101 ? 17.436 -11.879 -15.957 1.00 64.62 101 PHE A N 1
ATOM 782 C CA . PHE A 1 101 ? 16.681 -12.900 -16.695 1.00 64.62 101 PHE A CA 1
ATOM 783 C C . PHE A 1 101 ? 15.953 -12.351 -17.932 1.00 64.62 101 PHE A C 1
ATOM 785 O O . PHE A 1 101 ? 15.832 -13.063 -18.926 1.00 64.62 101 PHE A O 1
ATOM 792 N N . MET A 1 102 ? 15.455 -11.112 -17.883 1.00 64.75 102 MET A N 1
ATOM 793 C CA . MET A 1 102 ? 14.683 -10.492 -18.968 1.00 64.75 102 MET A CA 1
ATOM 794 C C . MET A 1 102 ? 15.554 -9.794 -20.025 1.00 64.75 102 MET A C 1
ATOM 796 O O . MET A 1 102 ? 15.027 -9.357 -21.045 1.00 64.75 102 MET A O 1
ATOM 800 N N . GLY A 1 103 ? 16.874 -9.709 -19.823 1.00 59.25 103 GLY A N 1
ATOM 801 C CA . GLY A 1 103 ? 17.807 -9.149 -20.808 1.00 59.25 103 GLY A CA 1
ATOM 802 C C . GLY A 1 103 ? 17.667 -7.639 -21.029 1.00 59.25 103 GLY A C 1
AT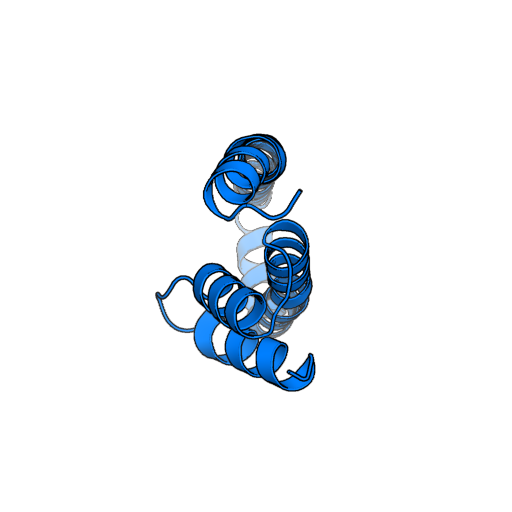OM 803 O O . GLY A 1 103 ? 18.145 -7.125 -22.037 1.00 59.25 103 GLY A O 1
ATOM 804 N N . SER A 1 104 ? 17.016 -6.924 -20.110 1.00 59.03 104 SER A N 1
ATOM 805 C 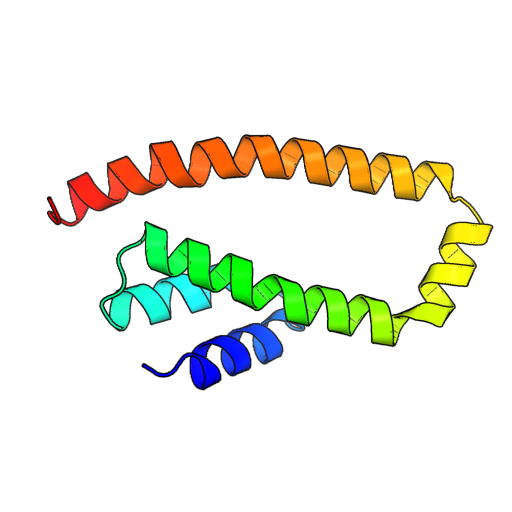CA . SER A 1 104 ? 16.924 -5.464 -20.125 1.00 59.03 104 SER A CA 1
ATOM 806 C C . SER A 1 104 ? 18.089 -4.879 -19.319 1.00 59.03 104 SER A C 1
ATOM 808 O O . SER A 1 104 ? 17.963 -4.652 -18.113 1.00 59.03 104 SER A O 1
ATOM 810 N N . SER A 1 105 ? 19.238 -4.724 -19.978 1.00 48.75 105 SER A N 1
ATOM 811 C CA . SER A 1 105 ? 20.403 -3.971 -19.486 1.00 48.75 105 SER A CA 1
ATOM 812 C C . SER A 1 105 ? 20.259 -2.480 -19.748 1.00 48.75 105 SER A C 1
ATOM 814 O O . SER A 1 105 ? 19.924 -2.153 -20.910 1.00 48.75 105 SER A O 1
#

Sequence (105 aa):
MGEILLGSVQGALEWIPVSSEGVVVLIGIWSGLSYTEAISTALSLHLPSGISALVRMRRELRLILRRNFSYYMLALMLTGIVAIFLRRYVILELGNNLNL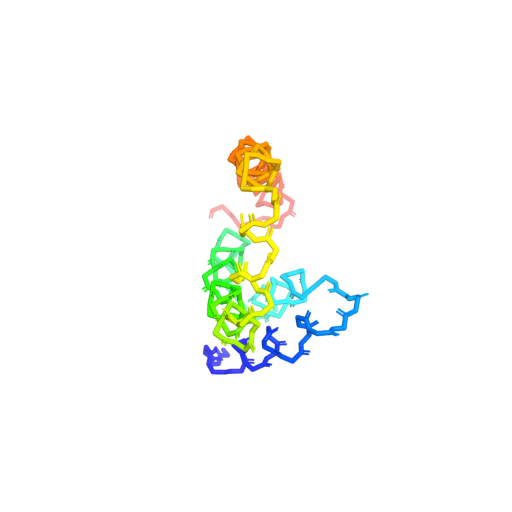FMGSS

Foldseek 3Di:
DDLVVLLVQLLVCVVPPDPSLVVQLVVCVVVPHQSLRSNVSSVVSNVVNVVVVCVVCVVVVVVVCVVPVPVVVVVVVVVVVVCVVVVCCCNPPVSVVVCVVVVPD